Protein AF-A0AB73R6W7-F1 (afdb_monomer)

Structure (mmCIF, N/CA/C/O backbone):
data_AF-A0AB73R6W7-F1
#
_entry.id   AF-A0AB73R6W7-F1
#
loop_
_atom_site.group_PDB
_atom_site.id
_atom_site.type_symbol
_atom_site.label_atom_id
_atom_site.label_alt_id
_atom_site.label_comp_id
_atom_site.label_asym_id
_atom_site.label_entity_id
_atom_site.label_seq_id
_atom_site.pdbx_PDB_ins_code
_atom_site.Cartn_x
_atom_site.Cartn_y
_atom_site.Cartn_z
_atom_site.occupancy
_atom_site.B_iso_or_equiv
_atom_site.auth_seq_id
_atom_site.auth_comp_id
_atom_site.auth_asym_id
_atom_site.auth_atom_id
_atom_site.pdbx_PDB_model_num
ATOM 1 N N . MET A 1 1 ? 19.855 11.030 -23.396 1.00 59.47 1 MET A N 1
ATOM 2 C CA . MET A 1 1 ? 20.214 11.579 -22.066 1.00 59.47 1 MET A CA 1
ATOM 3 C C . MET A 1 1 ? 19.003 12.150 -21.327 1.00 59.47 1 MET A C 1
ATOM 5 O O . MET A 1 1 ? 18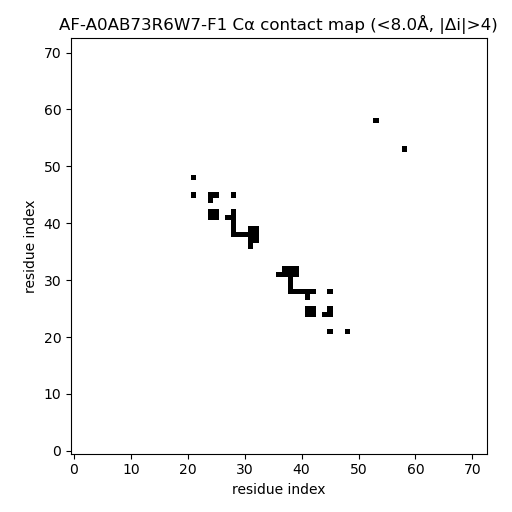.911 11.929 -20.130 1.00 59.47 1 MET A O 1
ATOM 9 N N . GLN A 1 2 ? 18.061 12.826 -22.002 1.00 60.50 2 GLN A N 1
ATOM 10 C CA . GLN A 1 2 ? 16.847 13.358 -21.360 1.00 60.50 2 GLN A CA 1
ATOM 11 C C . GLN A 1 2 ? 15.822 12.262 -20.989 1.00 60.50 2 GLN A C 1
ATOM 13 O O . GLN A 1 2 ? 15.376 12.220 -19.845 1.00 60.50 2 GLN A O 1
ATOM 18 N N . ASP A 1 3 ? 15.584 11.291 -21.881 1.00 72.81 3 ASP A N 1
ATOM 19 C CA . ASP A 1 3 ? 14.679 10.151 -21.626 1.00 72.81 3 ASP A CA 1
ATOM 20 C C . ASP A 1 3 ? 15.048 9.320 -20.391 1.00 72.81 3 ASP A C 1
ATOM 22 O O . ASP A 1 3 ? 14.180 8.812 -19.684 1.00 72.81 3 ASP A O 1
ATOM 26 N N . GLU A 1 4 ? 16.343 9.166 -20.110 1.00 74.06 4 GLU A N 1
ATOM 27 C CA . GLU A 1 4 ? 16.797 8.393 -18.953 1.00 74.06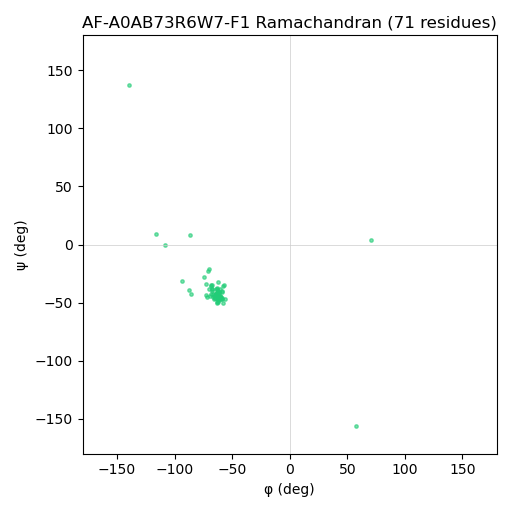 4 GLU A CA 1
ATOM 28 C C . GLU A 1 4 ? 16.454 9.121 -17.649 1.00 74.06 4 GLU A C 1
ATOM 30 O O . GLU A 1 4 ? 15.908 8.508 -16.733 1.00 74.06 4 GLU A O 1
ATOM 35 N N . PHE A 1 5 ? 16.681 10.437 -17.582 1.00 76.88 5 PHE A N 1
ATOM 36 C CA . PHE A 1 5 ? 16.352 11.259 -16.414 1.00 76.88 5 PHE A CA 1
ATOM 37 C C . PHE A 1 5 ? 14.848 11.317 -16.127 1.00 76.88 5 PHE A C 1
ATOM 39 O O . PHE A 1 5 ? 14.441 11.190 -14.969 1.00 76.88 5 PHE A O 1
ATOM 46 N N . GLU A 1 6 ? 14.022 11.469 -17.163 1.00 74.88 6 GLU A N 1
ATOM 47 C CA . GLU A 1 6 ? 12.560 11.469 -17.035 1.00 74.88 6 GLU A CA 1
ATOM 48 C C . GLU A 1 6 ? 12.052 10.123 -16.510 1.00 74.88 6 GLU A C 1
ATOM 50 O O . GLU A 1 6 ? 11.211 10.067 -15.609 1.00 74.88 6 GLU A O 1
ATOM 55 N N . ARG A 1 7 ? 12.641 9.024 -16.990 1.00 74.50 7 ARG A N 1
ATOM 56 C CA . ARG A 1 7 ? 12.315 7.671 -16.535 1.00 74.50 7 ARG A CA 1
ATOM 57 C C . ARG A 1 7 ? 12.744 7.426 -15.086 1.00 74.50 7 ARG A C 1
ATOM 59 O O . ARG A 1 7 ? 11.973 6.843 -14.328 1.00 74.50 7 ARG A O 1
ATOM 66 N N . PHE A 1 8 ? 13.914 7.918 -14.668 1.00 76.69 8 PHE A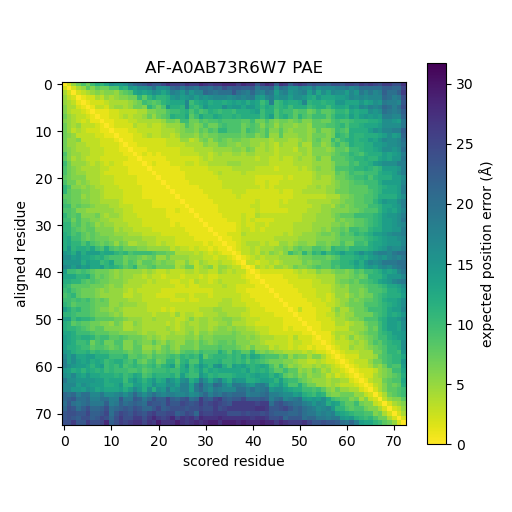 N 1
ATOM 67 C CA . PHE A 1 8 ? 14.371 7.836 -13.273 1.00 76.69 8 PHE A CA 1
ATOM 68 C C . PHE A 1 8 ? 13.483 8.630 -12.308 1.00 76.69 8 PHE A C 1
ATOM 70 O O . PHE A 1 8 ? 13.171 8.147 -11.216 1.00 76.69 8 PHE A O 1
ATOM 77 N N . GLN A 1 9 ? 13.064 9.841 -12.684 1.00 80.06 9 GLN A N 1
ATOM 78 C CA . GLN A 1 9 ? 12.151 10.627 -11.853 1.00 80.06 9 GLN A CA 1
ATOM 79 C C . GLN A 1 9 ? 10.758 10.003 -11.793 1.00 80.06 9 GLN A C 1
ATOM 81 O O . GLN A 1 9 ? 10.181 9.917 -10.707 1.00 80.06 9 GLN A O 1
ATOM 86 N N . SER A 1 10 ? 10.248 9.525 -12.930 1.00 81.12 10 SER A N 1
ATOM 87 C CA . SER A 1 10 ? 8.953 8.851 -13.014 1.00 81.12 10 SER A CA 1
ATOM 88 C C . SER A 1 10 ? 8.908 7.615 -12.114 1.00 81.12 10 SER A C 1
ATOM 90 O O . SER A 1 10 ? 7.998 7.493 -11.299 1.00 81.12 10 SER A O 1
ATOM 92 N N . ASP A 1 11 ? 9.935 6.761 -12.154 1.00 80.56 11 ASP A N 1
ATOM 93 C CA . ASP A 1 11 ? 10.014 5.550 -11.325 1.00 80.56 11 ASP A CA 1
ATOM 94 C C . ASP A 1 11 ? 10.047 5.879 -9.821 1.00 80.56 11 ASP A C 1
ATOM 96 O O . ASP A 1 11 ? 9.345 5.278 -8.999 1.00 80.56 11 ASP A O 1
ATOM 100 N N . LYS A 1 12 ? 10.799 6.924 -9.452 1.00 82.06 12 LYS A N 1
ATOM 101 C CA . LYS A 1 12 ? 10.872 7.410 -8.072 1.00 82.06 12 LYS A CA 1
ATOM 102 C C . LYS A 1 12 ? 9.521 7.950 -7.592 1.00 82.06 12 LYS A C 1
ATOM 104 O O . LYS A 1 12 ? 9.087 7.603 -6.493 1.00 82.06 12 LYS A O 1
ATOM 109 N N . ALA A 1 13 ? 8.847 8.761 -8.405 1.00 83.88 13 ALA A N 1
ATOM 110 C CA . ALA A 1 13 ? 7.521 9.291 -8.097 1.00 83.88 13 ALA A CA 1
ATOM 111 C C . ALA A 1 13 ? 6.488 8.164 -7.958 1.00 83.88 13 ALA A C 1
ATOM 113 O O . ALA A 1 13 ? 5.750 8.128 -6.973 1.00 83.88 13 ALA A O 1
ATOM 114 N N . PHE A 1 14 ? 6.498 7.192 -8.872 1.00 82.69 14 PHE A N 1
ATOM 115 C CA . PHE A 1 14 ? 5.587 6.048 -8.846 1.00 82.69 14 PHE A CA 1
ATOM 116 C C . PHE A 1 14 ? 5.721 5.232 -7.558 1.00 82.69 14 PHE A C 1
ATOM 118 O O . PHE A 1 14 ? 4.720 4.833 -6.959 1.00 82.69 14 PHE A O 1
ATOM 125 N N . LYS A 1 15 ? 6.954 5.037 -7.078 1.00 83.19 15 LYS A N 1
ATOM 126 C CA . LYS A 1 15 ? 7.222 4.340 -5.817 1.00 83.19 15 LYS A CA 1
ATOM 127 C C . LYS A 1 15 ? 6.622 5.064 -4.610 1.00 83.19 15 LYS A C 1
ATOM 129 O O . LYS A 1 15 ? 5.990 4.420 -3.774 1.00 83.19 15 LYS A O 1
ATOM 134 N N . TYR A 1 16 ? 6.806 6.381 -4.504 1.00 88.25 16 TYR A N 1
ATOM 135 C CA . TYR A 1 16 ? 6.261 7.151 -3.379 1.00 88.25 16 TYR A CA 1
ATOM 136 C C . TYR A 1 16 ? 4.739 7.267 -3.435 1.00 88.25 16 TYR A C 1
ATOM 138 O O . TYR A 1 16 ? 4.090 7.132 -2.400 1.00 88.25 16 TYR A O 1
ATOM 146 N N . VAL A 1 17 ? 4.165 7.441 -4.627 1.00 88.25 17 VAL A N 1
ATOM 147 C CA . VAL A 1 17 ? 2.709 7.454 -4.823 1.00 88.25 17 VAL A CA 1
ATOM 148 C C . VAL A 1 17 ? 2.104 6.104 -4.443 1.00 88.25 17 VAL A C 1
ATOM 150 O O . VAL A 1 17 ? 1.135 6.064 -3.688 1.00 88.25 17 VAL A O 1
ATOM 153 N N . GLY A 1 18 ? 2.703 4.994 -4.881 1.00 86.25 18 GLY A N 1
ATOM 154 C CA . GLY A 1 18 ? 2.255 3.651 -4.508 1.00 86.25 18 GLY A CA 1
ATOM 155 C C . GLY A 1 18 ? 2.337 3.393 -3.000 1.00 86.25 18 GLY A C 1
ATOM 156 O O . GLY A 1 18 ? 1.406 2.834 -2.417 1.00 86.25 18 GLY A O 1
ATOM 157 N N . LEU A 1 19 ? 3.414 3.847 -2.348 1.00 89.44 19 LEU A N 1
ATOM 158 C CA . LEU A 1 19 ? 3.576 3.747 -0.894 1.00 89.44 19 LEU A CA 1
ATOM 159 C C . LEU A 1 19 ? 2.504 4.557 -0.153 1.00 89.44 19 LEU A C 1
ATOM 161 O O . LEU A 1 19 ? 1.847 4.027 0.741 1.00 89.44 19 LEU A O 1
ATOM 165 N N . PHE A 1 20 ? 2.306 5.816 -0.546 1.00 92.50 20 PHE A N 1
ATOM 166 C CA . PHE A 1 20 ? 1.292 6.691 0.037 1.00 92.50 20 PHE A CA 1
ATOM 167 C C . PHE A 1 20 ? -0.101 6.077 -0.098 1.00 92.50 20 PHE A C 1
ATOM 169 O O . PHE A 1 20 ? -0.795 5.902 0.899 1.00 92.50 20 PHE A O 1
ATOM 176 N N . PHE A 1 21 ? -0.467 5.652 -1.309 1.00 90.69 21 PHE A N 1
ATOM 177 C CA . PHE A 1 21 ? -1.765 5.046 -1.589 1.00 90.69 21 PHE A CA 1
ATOM 178 C C . PHE A 1 21 ? -2.011 3.784 -0.749 1.00 90.69 21 PHE A C 1
ATOM 180 O O . PHE A 1 21 ? -3.092 3.602 -0.190 1.00 90.69 21 PHE A O 1
ATOM 187 N N . THR A 1 22 ? -0.983 2.946 -0.593 1.00 91.06 22 THR A N 1
ATOM 188 C CA . THR A 1 22 ? -1.039 1.737 0.241 1.00 91.06 22 THR A CA 1
ATOM 189 C C . THR A 1 22 ? -1.299 2.072 1.710 1.00 91.06 22 THR A C 1
ATOM 191 O O . THR A 1 22 ? -2.169 1.464 2.332 1.00 91.06 22 THR A O 1
ATOM 194 N N . ILE A 1 23 ? -0.574 3.047 2.266 1.00 93.94 23 ILE A N 1
ATOM 195 C CA . ILE A 1 23 ? -0.723 3.463 3.668 1.00 93.94 23 ILE A CA 1
ATOM 196 C C . ILE A 1 23 ? -2.097 4.099 3.894 1.00 93.94 23 ILE A C 1
ATOM 198 O O . ILE A 1 23 ? -2.778 3.746 4.854 1.00 93.94 23 ILE A O 1
ATOM 202 N N . SER A 1 24 ? -2.539 4.986 3.000 1.00 94.50 24 SER A N 1
ATOM 203 C CA . SER A 1 24 ? -3.854 5.627 3.096 1.00 94.50 24 SER A CA 1
ATOM 204 C C . SER A 1 24 ? -4.988 4.604 3.104 1.00 94.50 24 SER A C 1
ATOM 206 O O . SER A 1 24 ? -5.872 4.683 3.957 1.00 94.50 24 SER A O 1
ATOM 208 N N . LEU A 1 25 ? -4.951 3.610 2.210 1.00 93.69 25 LEU A N 1
ATOM 209 C CA . LEU A 1 25 ? -5.958 2.548 2.176 1.00 93.69 25 LEU A CA 1
ATOM 210 C C . LEU A 1 25 ? -5.898 1.641 3.407 1.00 93.69 25 LEU A C 1
ATOM 212 O O . LEU A 1 25 ? -6.949 1.263 3.920 1.00 93.69 25 LEU A O 1
ATOM 216 N N . ALA A 1 26 ? -4.704 1.324 3.912 1.00 92.56 26 ALA A N 1
ATOM 217 C CA . ALA A 1 26 ? -4.555 0.537 5.133 1.00 92.56 26 ALA A CA 1
ATOM 218 C C . ALA A 1 26 ? -5.180 1.252 6.341 1.00 92.56 26 ALA A C 1
ATOM 220 O O . ALA A 1 26 ? -5.978 0.660 7.066 1.00 92.56 26 ALA A O 1
ATOM 221 N N . VAL A 1 27 ? -4.876 2.542 6.520 1.00 95.44 27 VAL A N 1
ATOM 222 C CA . VAL A 1 27 ? -5.441 3.363 7.603 1.00 95.44 27 VAL A CA 1
ATOM 223 C C . VAL A 1 27 ? -6.956 3.490 7.452 1.00 95.44 27 VAL A C 1
ATOM 225 O O . VAL A 1 27 ? -7.685 3.313 8.426 1.00 95.44 27 VAL A O 1
ATOM 228 N N . TRP A 1 28 ? -7.453 3.737 6.239 1.00 94.06 28 TRP A N 1
ATOM 229 C CA . TRP A 1 28 ? -8.889 3.879 5.995 1.00 94.06 28 TRP A CA 1
ATOM 230 C C . TRP A 1 28 ? -9.658 2.567 6.187 1.00 94.06 28 TRP A C 1
ATOM 232 O O . TRP A 1 28 ? -10.759 2.562 6.740 1.00 94.06 28 TRP A O 1
ATOM 242 N N . SER A 1 29 ? -9.072 1.443 5.776 1.00 92.25 29 SER A N 1
ATOM 243 C CA . SER A 1 29 ? -9.620 0.109 6.019 1.00 92.25 29 SER A CA 1
ATOM 244 C C . SER A 1 29 ? -9.664 -0.212 7.512 1.00 92.25 29 SER A C 1
ATOM 246 O O . SER A 1 29 ? -10.658 -0.760 7.982 1.00 92.25 29 SER A O 1
ATOM 248 N N . LEU A 1 30 ? -8.609 0.127 8.260 1.00 94.25 30 LEU A N 1
ATOM 249 C CA . LEU A 1 30 ? -8.544 -0.097 9.704 1.00 94.25 30 LEU A CA 1
ATOM 250 C C . LEU A 1 30 ? -9.576 0.763 10.442 1.00 94.25 30 LEU A C 1
ATOM 252 O O . LEU A 1 30 ? -10.303 0.257 11.291 1.00 94.25 30 LEU A O 1
ATOM 256 N N . TYR A 1 31 ? -9.686 2.041 10.069 1.00 94.25 31 TYR A N 1
ATOM 257 C CA . TYR A 1 31 ? -10.716 2.939 10.587 1.00 94.25 31 TYR A CA 1
ATOM 258 C C . TYR A 1 31 ? -12.119 2.374 10.346 1.00 94.25 31 TYR A C 1
ATOM 260 O O . TYR A 1 31 ? -12.924 2.320 11.273 1.00 94.25 31 TYR A O 1
ATOM 268 N N . ASN A 1 32 ? -12.400 1.895 9.129 1.00 93.31 32 ASN A N 1
ATOM 269 C CA . ASN A 1 32 ? -13.704 1.317 8.812 1.00 93.31 32 ASN A CA 1
ATOM 270 C C . ASN A 1 32 ? -14.015 0.075 9.648 1.00 93.31 32 ASN A C 1
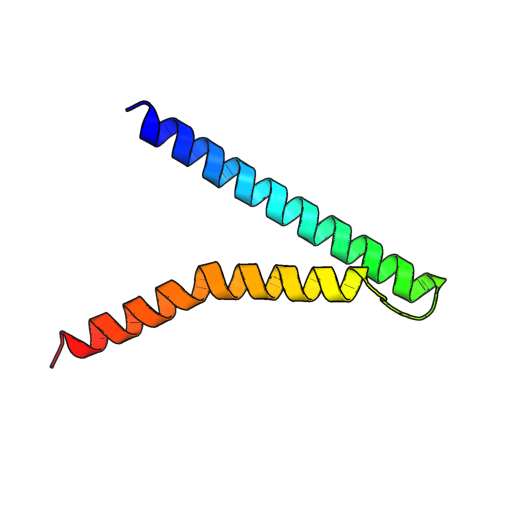ATOM 272 O O . ASN A 1 32 ? -15.127 -0.073 10.149 1.00 93.31 32 ASN A O 1
ATOM 276 N N . LEU A 1 33 ? -13.019 -0.784 9.846 1.00 92.31 33 LEU A N 1
ATOM 277 C CA . LEU A 1 33 ? -13.170 -1.983 10.658 1.00 92.31 33 LEU A CA 1
ATOM 278 C C . LEU A 1 33 ? -13.469 -1.645 12.126 1.00 92.31 33 LEU A C 1
ATOM 280 O O . LEU A 1 33 ? -14.307 -2.305 12.733 1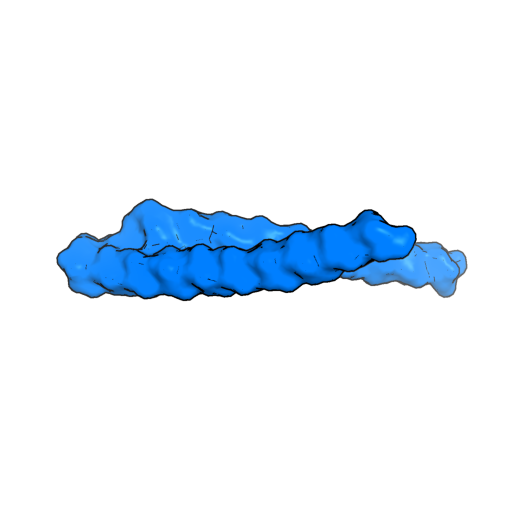.00 92.31 33 LEU A O 1
ATOM 284 N N . ILE A 1 34 ? -12.839 -0.600 12.674 1.00 94.06 34 ILE A N 1
ATOM 285 C CA . ILE A 1 34 ? -13.070 -0.149 14.055 1.00 94.06 34 ILE A CA 1
ATOM 286 C C . ILE A 1 34 ? -14.446 0.517 14.208 1.00 94.06 34 ILE A C 1
ATOM 288 O O . ILE A 1 34 ? -15.148 0.238 15.175 1.00 94.06 34 ILE A O 1
ATOM 292 N N . VAL A 1 35 ? -14.837 1.396 13.281 1.00 95.31 35 VAL A N 1
ATOM 293 C CA . VAL A 1 35 ? -16.052 2.221 13.423 1.00 95.31 35 VAL A CA 1
ATOM 294 C C . VAL A 1 35 ? -17.314 1.508 12.939 1.00 95.31 35 VAL A C 1
ATOM 296 O O . VAL A 1 35 ? -18.350 1.588 13.593 1.00 95.31 35 VAL A O 1
ATOM 299 N N . TYR A 1 36 ? -17.244 0.808 11.808 1.00 92.31 36 TYR A N 1
ATOM 300 C CA . TYR A 1 36 ? -18.408 0.202 11.151 1.00 92.31 36 TYR A CA 1
ATOM 301 C C . TYR A 1 36 ? -18.439 -1.328 11.271 1.00 92.31 36 TYR A C 1
ATOM 303 O O . TYR A 1 36 ? -19.355 -1.963 10.752 1.00 92.31 36 TYR A O 1
ATOM 311 N N . GLY A 1 37 ? -17.443 -1.942 11.921 1.00 90.56 37 GLY A N 1
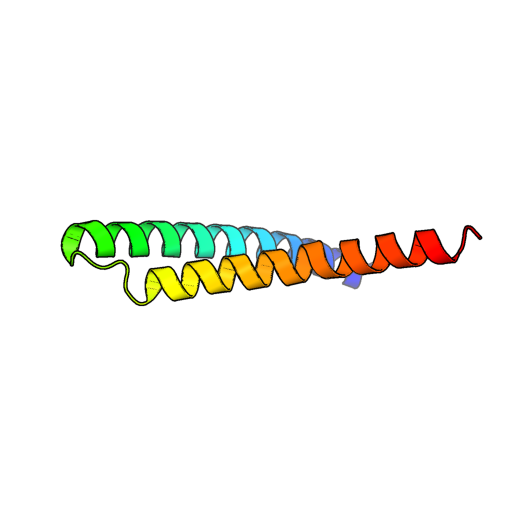ATOM 312 C CA . GLY A 1 37 ? -17.357 -3.397 12.107 1.00 90.56 37 GLY A CA 1
ATOM 313 C C . GLY A 1 37 ? -17.048 -4.184 10.827 1.00 90.56 37 GLY A C 1
ATOM 314 O O . GLY A 1 37 ? -17.013 -5.412 10.846 1.00 90.56 37 GLY A O 1
ATOM 315 N N . SER A 1 38 ? -16.816 -3.495 9.707 1.00 87.50 38 SER A N 1
ATOM 316 C CA . SER A 1 38 ? -16.490 -4.084 8.411 1.00 87.50 38 SER A CA 1
ATOM 317 C C . SER A 1 38 ? -15.418 -3.253 7.728 1.00 87.50 38 SER A C 1
ATOM 319 O O . SER A 1 38 ? -15.482 -2.029 7.709 1.00 87.50 38 SER A O 1
ATOM 321 N N . ALA A 1 39 ? -14.436 -3.923 7.131 1.00 82.62 39 ALA A N 1
ATOM 322 C CA . ALA A 1 39 ? -13.350 -3.262 6.416 1.00 82.62 39 ALA A CA 1
ATOM 323 C C . ALA A 1 39 ? -13.820 -2.599 5.099 1.00 82.62 39 ALA A C 1
ATOM 325 O O . ALA A 1 39 ? -13.173 -1.679 4.599 1.00 82.62 39 ALA A O 1
ATOM 326 N N . GLY A 1 40 ? -14.959 -3.052 4.555 1.00 86.50 40 GLY A N 1
ATOM 327 C CA . GLY A 1 40 ? -15.628 -2.465 3.395 1.00 86.50 40 GLY A CA 1
ATOM 328 C C . GLY A 1 40 ? -14.778 -2.392 2.119 1.00 86.50 40 GLY A C 1
ATOM 329 O O . GLY A 1 40 ? -13.814 -3.129 1.914 1.00 86.50 40 GLY A O 1
ATOM 330 N N . MET A 1 41 ? -15.144 -1.453 1.248 1.00 91.31 41 MET A N 1
ATOM 331 C CA . MET A 1 41 ? -14.438 -1.159 -0.004 1.00 91.31 41 MET A CA 1
ATOM 332 C C . MET A 1 41 ? -12.957 -0.761 0.124 1.00 91.31 41 MET A C 1
ATOM 334 O O . MET A 1 41 ? -12.184 -1.178 -0.744 1.00 91.31 41 MET A O 1
ATOM 338 N N . PRO A 1 42 ? -12.498 -0.024 1.159 1.00 89.19 42 PRO A N 1
ATOM 339 C CA . PRO A 1 42 ? -11.077 0.308 1.261 1.00 89.19 42 PRO A CA 1
ATOM 340 C C . PRO A 1 42 ? -10.185 -0.928 1.409 1.00 89.19 42 PRO A C 1
ATOM 342 O O . PRO A 1 42 ? -9.083 -0.947 0.863 1.00 89.19 42 PRO A O 1
ATOM 345 N N . PHE A 1 43 ? -10.670 -1.992 2.053 1.00 88.75 43 PHE A N 1
ATOM 346 C CA . PHE A 1 43 ? -9.944 -3.258 2.127 1.00 88.75 43 PHE A CA 1
ATOM 347 C C . PHE A 1 43 ? -9.819 -3.951 0.767 1.00 88.75 43 PHE A C 1
ATOM 349 O O . PHE A 1 43 ? -8.749 -4.437 0.410 1.00 88.75 43 PHE A O 1
ATOM 356 N N . VAL A 1 44 ? -10.892 -3.960 -0.028 1.00 91.88 44 VAL A N 1
ATOM 357 C CA . VAL A 1 44 ? -10.878 -4.552 -1.376 1.00 91.88 44 VAL A CA 1
ATOM 358 C C . VAL A 1 44 ? -9.875 -3.824 -2.272 1.00 91.88 44 VAL A C 1
ATOM 360 O O . VAL A 1 44 ? -9.069 -4.462 -2.951 1.00 91.88 44 VAL A O 1
ATOM 363 N N . LEU A 1 45 ? -9.871 -2.488 -2.229 1.00 91.31 45 LEU A N 1
ATOM 364 C CA . LEU A 1 45 ? -8.903 -1.662 -2.955 1.00 91.31 45 LEU A CA 1
ATOM 365 C C . LEU A 1 45 ? -7.469 -1.907 -2.475 1.00 91.31 45 LEU A C 1
ATOM 367 O O . LEU A 1 45 ? -6.552 -1.966 -3.293 1.00 91.31 45 LEU A O 1
ATOM 371 N N . PHE A 1 46 ? -7.273 -2.099 -1.169 1.00 90.50 46 PHE A N 1
ATOM 372 C CA . PHE A 1 46 ? -5.972 -2.437 -0.602 1.00 90.50 46 PHE A CA 1
ATOM 373 C C . PHE A 1 46 ? -5.456 -3.778 -1.140 1.00 90.50 46 PHE A C 1
ATOM 375 O O . PHE A 1 46 ? -4.332 -3.847 -1.639 1.00 90.50 46 PHE A O 1
ATOM 382 N N . VAL A 1 47 ? -6.285 -4.826 -1.114 1.00 90.75 47 VAL A N 1
ATOM 383 C CA . VAL A 1 47 ? -5.929 -6.163 -1.618 1.00 90.75 47 VAL A CA 1
ATOM 384 C C . VAL A 1 47 ? -5.642 -6.136 -3.119 1.00 90.75 47 VAL A C 1
ATOM 386 O O . VAL A 1 47 ? -4.636 -6.696 -3.554 1.00 90.75 47 VAL A O 1
ATOM 389 N N . LEU A 1 48 ? -6.463 -5.443 -3.913 1.00 92.19 48 LEU A N 1
ATOM 390 C CA . LEU A 1 48 ? -6.214 -5.263 -5.347 1.00 92.19 48 LEU A CA 1
ATOM 391 C C . LEU A 1 48 ? -4.900 -4.519 -5.609 1.00 92.19 48 LEU A C 1
ATOM 393 O O . LEU A 1 48 ? -4.132 -4.929 -6.478 1.00 92.19 48 LEU A O 1
ATOM 397 N N . GLY A 1 49 ? -4.600 -3.474 -4.836 1.00 87.25 49 GLY A N 1
ATOM 398 C CA . GLY A 1 49 ? -3.331 -2.751 -4.923 1.00 87.25 49 GLY A CA 1
ATOM 399 C C . GLY A 1 49 ? -2.123 -3.650 -4.644 1.00 87.25 49 GLY A C 1
ATOM 400 O O . GLY A 1 49 ? -1.160 -3.646 -5.415 1.00 87.25 49 GLY A O 1
ATOM 401 N N . GLN A 1 50 ? -2.195 -4.485 -3.601 1.00 87.25 50 GLN A N 1
ATOM 402 C CA . GLN A 1 50 ? -1.155 -5.479 -3.308 1.00 87.25 50 GLN A CA 1
ATOM 403 C C . GLN A 1 50 ? -1.031 -6.522 -4.423 1.00 87.25 50 GLN A C 1
ATOM 405 O O . GLN A 1 50 ? 0.081 -6.882 -4.811 1.00 87.25 50 GLN A O 1
ATOM 410 N N . PHE A 1 51 ? -2.158 -6.974 -4.976 1.00 90.25 51 PHE A N 1
ATOM 411 C CA . PHE A 1 51 ? -2.182 -7.939 -6.068 1.00 90.25 51 PHE A CA 1
ATOM 412 C C . PHE A 1 51 ? -1.505 -7.391 -7.328 1.00 90.25 51 PHE A C 1
ATOM 414 O O . PHE A 1 51 ? -0.640 -8.059 -7.892 1.00 90.25 51 PHE A O 1
ATOM 421 N N . VAL A 1 52 ? -1.821 -6.157 -7.736 1.00 87.31 52 VAL A N 1
ATOM 422 C CA . VAL A 1 52 ? -1.178 -5.499 -8.885 1.00 87.31 52 VAL A CA 1
ATOM 423 C C . VAL A 1 52 ? 0.317 -5.313 -8.635 1.00 87.31 52 VAL A C 1
ATOM 425 O O . VAL A 1 52 ? 1.123 -5.647 -9.503 1.00 87.31 52 VAL A O 1
ATOM 428 N N . TYR A 1 53 ? 0.712 -4.848 -7.445 1.00 81.62 53 TYR A N 1
ATOM 429 C CA . TYR A 1 53 ? 2.127 -4.683 -7.103 1.00 81.62 53 TYR A CA 1
ATOM 430 C C . TYR A 1 53 ? 2.892 -6.009 -7.167 1.00 81.62 53 TYR A C 1
ATOM 432 O O . TYR A 1 53 ? 3.991 -6.066 -7.729 1.00 81.62 53 TYR A O 1
ATOM 440 N N . PHE A 1 54 ? 2.309 -7.080 -6.623 1.00 81.88 54 PHE A N 1
ATOM 441 C CA . PHE A 1 54 ? 2.908 -8.407 -6.649 1.00 81.88 54 PHE A CA 1
ATOM 442 C C . PHE A 1 54 ? 2.987 -8.944 -8.077 1.00 81.88 54 PHE A C 1
ATOM 444 O O . PHE A 1 54 ? 4.047 -9.397 -8.499 1.00 81.88 54 PHE A O 1
ATOM 451 N N . PHE A 1 55 ? 1.910 -8.839 -8.854 1.00 84.25 55 PHE A N 1
ATOM 452 C CA . PHE A 1 55 ? 1.876 -9.330 -10.226 1.00 84.25 55 PHE A CA 1
ATOM 453 C C . PHE A 1 55 ? 2.890 -8.590 -11.102 1.00 84.25 55 PHE A C 1
ATOM 455 O O . PHE A 1 55 ? 3.742 -9.222 -11.716 1.00 84.25 55 PHE A O 1
ATOM 462 N N . VAL A 1 56 ? 2.902 -7.258 -11.090 1.00 81.69 56 VAL A N 1
ATOM 463 C CA . VAL A 1 56 ? 3.833 -6.465 -11.910 1.00 81.69 56 VAL A CA 1
ATOM 464 C C . VAL A 1 56 ? 5.296 -6.717 -11.527 1.00 81.69 56 VAL A C 1
ATOM 466 O O . VAL A 1 56 ? 6.144 -6.791 -12.413 1.00 81.69 56 VAL A O 1
ATOM 469 N N . ASN A 1 57 ? 5.622 -6.904 -10.243 1.00 77.06 57 ASN A N 1
ATOM 470 C CA . ASN A 1 57 ? 7.016 -7.099 -9.819 1.00 77.06 57 ASN A CA 1
ATOM 471 C C . ASN A 1 57 ? 7.502 -8.553 -9.862 1.00 77.06 57 ASN A C 1
ATOM 473 O O . ASN A 1 57 ? 8.663 -8.809 -10.202 1.00 77.06 57 ASN A O 1
ATOM 477 N N . TYR A 1 58 ? 6.661 -9.514 -9.483 1.00 74.44 58 TYR A N 1
ATOM 478 C CA . TYR A 1 58 ? 7.060 -10.916 -9.348 1.00 74.44 58 TYR A CA 1
ATOM 479 C C . TYR A 1 58 ? 6.789 -11.732 -10.609 1.00 74.44 58 TYR A C 1
ATOM 481 O O . TYR A 1 58 ? 7.586 -12.622 -10.910 1.00 74.44 58 TYR A O 1
ATOM 489 N N . TRP A 1 59 ? 5.754 -11.414 -11.394 1.00 75.62 59 TRP A N 1
ATOM 490 C CA . TRP A 1 59 ? 5.452 -12.138 -12.636 1.00 75.62 59 TRP A CA 1
ATOM 491 C C . TRP A 1 59 ? 6.593 -12.084 -13.663 1.00 75.62 59 TRP A C 1
ATOM 493 O O . TRP A 1 59 ? 6.995 -13.143 -14.159 1.00 75.62 59 TRP A O 1
ATOM 503 N N . PRO A 1 60 ? 7.214 -10.918 -13.951 1.00 74.62 60 PRO A N 1
ATOM 504 C CA . PRO A 1 60 ? 8.333 -10.866 -14.886 1.00 74.62 60 PRO A CA 1
ATOM 505 C C . PRO A 1 60 ? 9.527 -11.649 -14.345 1.00 74.62 60 PRO A C 1
ATOM 507 O O . PRO A 1 60 ? 10.130 -12.433 -15.073 1.00 74.62 60 PRO A O 1
ATOM 510 N N . LYS A 1 61 ? 9.843 -11.506 -13.049 1.00 69.00 61 LYS A N 1
ATOM 511 C CA . LYS A 1 61 ? 10.943 -12.239 -12.403 1.00 69.00 61 LYS A CA 1
ATOM 512 C C . LYS A 1 61 ? 10.736 -13.751 -12.459 1.00 69.00 61 LYS A C 1
ATOM 514 O O . LYS A 1 61 ? 11.702 -14.479 -12.680 1.00 69.00 61 LYS A O 1
ATOM 519 N N . TRP A 1 62 ? 9.503 -14.221 -12.294 1.00 68.81 62 TRP A N 1
ATOM 520 C CA . TRP A 1 62 ? 9.154 -15.632 -12.432 1.00 68.81 62 TRP A CA 1
ATOM 521 C C . TRP A 1 62 ? 9.351 -16.121 -13.875 1.00 68.81 62 TRP A C 1
ATOM 523 O O . TRP A 1 62 ? 10.040 -17.118 -14.095 1.00 68.81 62 TRP A O 1
ATOM 533 N N . LYS A 1 63 ? 8.882 -15.357 -14.871 1.00 72.19 63 LYS A N 1
ATOM 534 C CA . LYS A 1 63 ? 9.082 -15.661 -16.299 1.00 72.19 63 LYS A CA 1
ATOM 535 C C . LYS A 1 63 ? 10.566 -15.695 -16.696 1.00 72.19 63 LYS A C 1
ATOM 537 O O . LYS A 1 63 ? 11.002 -16.632 -17.364 1.00 72.19 63 LYS A O 1
ATOM 542 N N . TYR A 1 64 ? 11.367 -14.727 -16.244 1.00 67.81 64 TYR A N 1
ATOM 543 C CA . TYR A 1 64 ? 12.809 -14.678 -16.525 1.00 67.81 64 TYR A CA 1
ATOM 544 C C . TYR A 1 64 ? 13.595 -1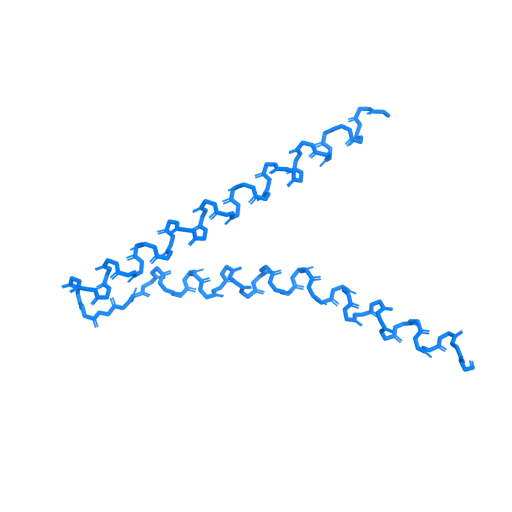5.798 -15.831 1.00 67.81 64 TYR A C 1
ATOM 546 O O . TYR A 1 64 ? 14.545 -16.324 -16.413 1.00 67.81 64 TYR A O 1
ATOM 554 N N . ARG A 1 65 ? 13.207 -16.200 -14.612 1.00 65.25 65 ARG A N 1
ATOM 555 C CA . ARG A 1 65 ? 13.814 -17.352 -13.921 1.00 65.25 65 ARG A CA 1
ATOM 556 C C . ARG A 1 65 ? 13.561 -18.659 -14.669 1.00 65.25 65 ARG A C 1
ATOM 558 O O . ARG A 1 65 ? 14.503 -19.423 -14.846 1.00 65.25 65 ARG A O 1
ATOM 565 N N . ASN A 1 66 ? 12.343 -18.875 -15.165 1.00 62.59 66 ASN A N 1
ATOM 566 C CA . ASN A 1 66 ? 12.021 -20.073 -15.945 1.00 62.59 66 ASN A CA 1
ATOM 567 C C . ASN A 1 66 ? 12.724 -20.082 -17.313 1.00 62.59 66 ASN A C 1
ATOM 569 O O . ASN A 1 66 ? 13.190 -21.126 -17.756 1.00 62.59 66 ASN A O 1
ATOM 573 N N . SER A 1 67 ? 12.899 -18.919 -17.948 1.00 60.75 67 SER A N 1
ATOM 574 C CA . SER A 1 67 ? 13.606 -18.821 -19.233 1.00 60.75 67 SER A CA 1
ATOM 575 C C . SER A 1 67 ? 15.109 -19.134 -19.133 1.00 60.75 67 SER A C 1
ATOM 577 O O . SER A 1 67 ? 15.661 -19.769 -20.027 1.00 60.75 67 SER A O 1
ATOM 579 N N . LYS A 1 68 ? 15.777 -18.771 -18.027 1.00 58.03 68 LYS A N 1
ATOM 580 C CA . LYS A 1 68 ? 17.190 -19.134 -17.796 1.00 58.03 68 LYS A CA 1
ATOM 581 C C . LYS A 1 68 ? 17.405 -20.622 -17.496 1.00 58.03 68 LYS A C 1
ATOM 583 O O . LYS A 1 68 ? 18.514 -21.105 -17.694 1.00 58.03 68 LYS A O 1
ATOM 588 N N . GLY A 1 69 ? 16.378 -21.330 -17.020 1.00 56.94 69 GLY A N 1
ATOM 589 C CA . GLY A 1 69 ? 16.426 -22.783 -16.830 1.00 56.94 69 GLY A CA 1
ATOM 590 C C . GLY A 1 69 ? 16.383 -23.556 -18.151 1.00 56.94 69 GLY A C 1
ATOM 591 O O . GLY A 1 69 ? 17.063 -24.565 -18.279 1.00 56.94 69 GLY A O 1
ATOM 592 N N . ALA A 1 70 ? 15.653 -23.044 -19.147 1.00 56.91 70 ALA A N 1
ATOM 593 C CA . ALA A 1 70 ? 15.534 -23.666 -20.468 1.00 56.91 70 ALA A CA 1
ATOM 594 C C . ALA A 1 70 ? 16.788 -23.504 -21.350 1.00 56.91 70 ALA A C 1
ATOM 596 O O . ALA A 1 70 ? 17.058 -24.359 -22.175 1.00 56.91 70 ALA A O 1
ATOM 597 N N . ASN A 1 71 ? 17.572 -22.437 -21.158 1.00 55.50 71 ASN A N 1
ATOM 598 C CA . ASN A 1 71 ? 18.809 -22.178 -21.917 1.00 55.50 71 ASN A CA 1
ATOM 599 C C . ASN A 1 71 ? 20.063 -22.858 -21.326 1.00 55.50 71 ASN A C 1
ATOM 601 O O . ASN A 1 71 ? 21.182 -22.536 -21.725 1.00 55.50 71 ASN A O 1
ATOM 605 N N . ARG A 1 72 ? 19.899 -23.726 -20.320 1.00 57.22 72 ARG A N 1
ATOM 606 C CA . ARG A 1 72 ? 21.000 -24.402 -19.610 1.00 57.22 72 ARG A CA 1
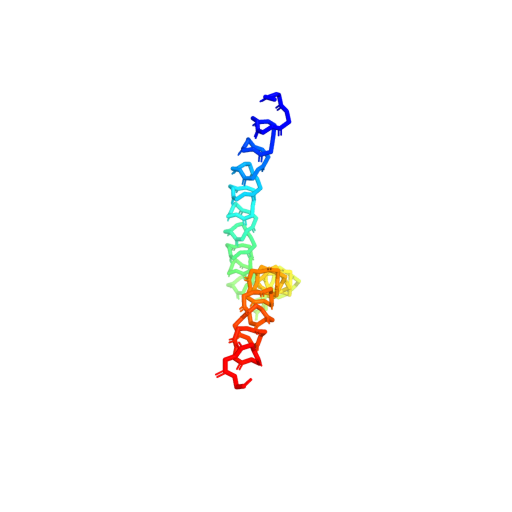ATOM 607 C C . ARG A 1 72 ? 20.998 -25.927 -19.786 1.00 57.22 72 ARG A C 1
ATOM 609 O O . ARG A 1 72 ? 21.763 -26.591 -19.091 1.00 57.22 72 ARG A O 1
ATOM 616 N N . VAL A 1 73 ? 20.151 -26.441 -20.678 1.00 52.41 73 VAL A N 1
ATOM 617 C CA . VAL A 1 73 ? 20.072 -27.845 -21.112 1.00 52.41 73 VAL A CA 1
ATOM 618 C C . VAL A 1 73 ? 20.399 -27.954 -22.589 1.00 52.41 73 VAL A C 1
ATOM 620 O O . VAL A 1 73 ? 19.967 -27.053 -23.341 1.00 52.41 73 VAL A O 1
#

Secondary structure (DSSP, 8-state):
-HHHHHHHHHHHHHHHHHHHHHHHHHHHHHHHHHHHSS-HHHHHHHHHHHHHHHHHHHHHHHHHHHHHHHTT-

Mean predicted aligned error: 8.36 Å

Foldseek 3Di:
DVVVVVVVVVVVVVVVVLVVLLVVLVVQLVVCCVPVVGSPPSVVVNVVSVVVVCCVPVVVVVVVVVVVVVVPD

Sequence (73 aa):
MQDEFERFQSDKAFKYVGLFFTISLAVWSLYNLIVYGSAGMPFVLFVLGQFVYFFVNYWPKWKYRNSKGANRV

Radius of gyration: 17.98 Å; Cα contacts (8 Å, |Δi|>4): 26; chains: 1; bounding box: 39×41×36 Å

Solvent-accessible surface area (backbone atoms only — not comparable to full-atom values): 3990 Å² total; per-residue (Å²): 117,66,70,60,55,54,50,53,51,50,55,54,51,51,52,53,51,52,51,50,52,51,50,53,27,51,53,50,12,51,50,30,32,72,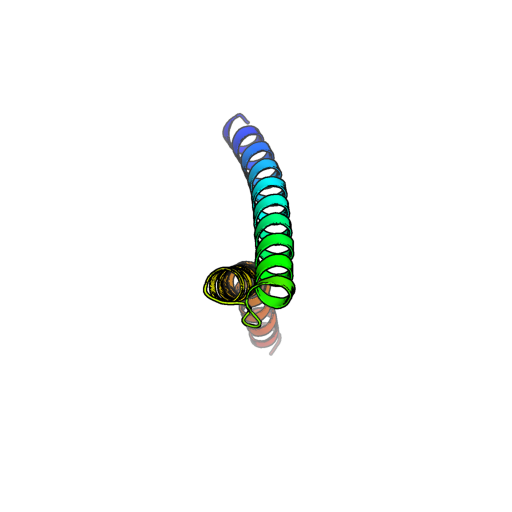76,70,72,42,39,62,69,41,38,54,54,40,52,51,51,52,48,53,54,46,47,70,61,46,48,57,54,52,54,54,54,54,52,58,58,64,76,74,110

Organism: NCBI:txid155322

pLDDT: mean 81.39, std 11.98, range [52.41, 95.44]